Protein AF-A0A1I2QJF4-F1 (afdb_monomer_lite)

Radius of gyration: 24.38 Å; chains: 1; bounding box: 51×22×62 Å

Secondary structure (DSSP, 8-state):
-PPPPHHHHHHHHHHHHHHHHHHHHHHHHHHHHHHHHHHHHHHHHHHHHHHHHHTT--HHHHHHHHHH-HHHHHT--

Structure (mmCIF, N/CA/C/O backbone):
data_AF-A0A1I2QJF4-F1
#
_entry.id   AF-A0A1I2QJF4-F1
#
loop_
_atom_site.group_PDB
_atom_site.id
_atom_site.type_symbol
_atom_site.label_atom_id
_atom_site.label_alt_id
_atom_site.label_comp_id
_atom_site.label_asym_id
_atom_site.label_entity_id
_atom_site.label_seq_id
_atom_site.pdbx_PDB_ins_code
_atom_site.Cartn_x
_atom_site.Cartn_y
_atom_site.Cartn_z
_atom_site.occupancy
_atom_site.B_iso_or_equiv
_atom_site.auth_seq_id
_atom_site.auth_comp_id
_atom_site.auth_asym_id
_atom_site.auth_atom_id
_atom_site.pdbx_PDB_model_num
ATOM 1 N N . MET A 1 1 ? 32.184 -18.179 -34.746 1.00 56.31 1 MET A N 1
ATOM 2 C CA . MET A 1 1 ? 31.132 -17.352 -34.114 1.00 56.31 1 MET A CA 1
ATOM 3 C C . MET A 1 1 ? 31.002 -16.110 -34.984 1.00 56.31 1 MET A C 1
ATOM 5 O O . MET A 1 1 ? 32.040 -15.595 -35.366 1.00 56.31 1 MET A O 1
ATOM 9 N N . ARG A 1 2 ? 29.804 -15.727 -35.444 1.00 75.38 2 ARG A N 1
ATOM 10 C CA . ARG A 1 2 ? 29.653 -14.550 -36.323 1.00 75.38 2 ARG A CA 1
ATOM 11 C C . ARG A 1 2 ? 29.718 -13.295 -35.453 1.00 75.38 2 ARG A C 1
ATOM 13 O O . ARG A 1 2 ? 28.981 -13.232 -34.471 1.00 75.38 2 ARG A O 1
ATOM 20 N N . ASP A 1 3 ? 30.576 -12.346 -35.803 1.00 82.31 3 ASP A N 1
ATOM 21 C CA . ASP A 1 3 ? 30.696 -11.091 -35.062 1.00 82.31 3 ASP A CA 1
ATOM 22 C C . ASP A 1 3 ? 29.427 -10.247 -35.232 1.00 82.31 3 ASP A C 1
ATOM 24 O O . ASP A 1 3 ? 28.868 -10.140 -36.329 1.00 82.31 3 ASP A O 1
ATOM 28 N N . ILE A 1 4 ? 28.945 -9.677 -34.125 1.00 88.00 4 ILE A N 1
ATOM 29 C CA . ILE A 1 4 ? 27.818 -8.741 -34.126 1.00 88.00 4 ILE A CA 1
ATOM 30 C C . ILE A 1 4 ? 28.235 -7.485 -34.887 1.00 88.00 4 ILE A C 1
ATOM 32 O O . ILE A 1 4 ? 29.279 -6.894 -34.614 1.00 88.00 4 ILE A O 1
ATOM 36 N N . THR A 1 5 ? 27.402 -7.063 -35.836 1.00 95.38 5 THR A N 1
ATOM 37 C CA . THR A 1 5 ? 27.631 -5.801 -36.536 1.00 95.38 5 THR A CA 1
ATOM 38 C C . THR A 1 5 ? 27.312 -4.629 -35.604 1.00 95.38 5 THR A C 1
ATOM 40 O O . THR A 1 5 ? 26.445 -4.751 -34.733 1.00 95.38 5 THR A O 1
ATOM 43 N N . PRO A 1 6 ? 27.944 -3.460 -35.799 1.00 94.75 6 PRO A N 1
ATOM 44 C CA . PRO A 1 6 ? 27.603 -2.263 -35.034 1.00 94.75 6 PRO A CA 1
ATOM 45 C C . PRO A 1 6 ? 26.104 -1.925 -35.081 1.00 94.75 6 PRO A C 1
ATOM 47 O O . PRO A 1 6 ? 25.531 -1.544 -34.067 1.00 94.75 6 PRO A O 1
ATOM 50 N N . GLN A 1 7 ? 25.444 -2.141 -36.225 1.00 94.88 7 GLN A N 1
ATOM 51 C CA . GLN A 1 7 ? 24.003 -1.914 -36.363 1.00 94.88 7 GLN A CA 1
ATOM 52 C C . GLN A 1 7 ? 23.175 -2.857 -35.480 1.00 94.88 7 GLN A C 1
ATOM 54 O O . GLN A 1 7 ? 22.223 -2.428 -34.834 1.00 94.88 7 GLN A O 1
ATOM 59 N N . GLU A 1 8 ? 23.544 -4.136 -35.427 1.00 95.75 8 GLU A N 1
ATOM 60 C CA . GLU A 1 8 ? 22.865 -5.124 -34.586 1.00 95.75 8 GLU A CA 1
ATOM 61 C C . GLU A 1 8 ? 23.059 -4.814 -33.094 1.00 95.75 8 GLU A C 1
ATOM 63 O O . GLU A 1 8 ? 22.133 -4.965 -32.296 1.00 95.75 8 GLU A O 1
ATOM 68 N N . LEU A 1 9 ? 24.240 -4.313 -32.715 1.00 95.75 9 LEU A N 1
ATOM 69 C CA . LEU A 1 9 ? 24.501 -3.844 -31.356 1.00 95.75 9 LEU A CA 1
ATOM 70 C C . LEU A 1 9 ? 23.601 -2.657 -30.985 1.00 95.75 9 LEU A C 1
ATOM 72 O O . LEU A 1 9 ? 22.998 -2.668 -29.912 1.00 95.75 9 LEU A O 1
ATOM 76 N N . MET A 1 10 ? 23.480 -1.667 -31.873 1.00 97.56 10 MET A N 1
ATOM 77 C CA . MET A 1 10 ? 22.616 -0.503 -31.656 1.00 97.56 10 MET A CA 1
ATOM 78 C C . MET A 1 10 ? 21.145 -0.908 -31.528 1.00 97.56 10 MET A C 1
ATOM 80 O O . MET A 1 10 ? 20.485 -0.510 -30.572 1.00 97.56 10 MET A O 1
ATOM 84 N N . ASN A 1 11 ? 20.658 -1.795 -32.399 1.00 97.25 11 ASN A N 1
ATOM 85 C CA . ASN A 1 11 ? 19.284 -2.298 -32.327 1.00 97.25 11 ASN A CA 1
ATOM 86 C C . ASN A 1 11 ? 18.990 -2.984 -30.980 1.00 97.25 11 ASN A C 1
ATOM 88 O O . ASN A 1 11 ? 17.927 -2.786 -30.390 1.00 97.25 11 ASN A O 1
ATOM 92 N N . ARG A 1 12 ? 19.930 -3.789 -30.470 1.00 96.75 12 ARG A N 1
ATOM 93 C CA . ARG A 1 12 ? 19.798 -4.436 -29.154 1.00 96.75 12 ARG A CA 1
ATOM 94 C C . ARG A 1 12 ? 19.800 -3.422 -28.017 1.00 96.75 12 ARG A C 1
ATOM 96 O O . ARG A 1 12 ? 19.032 -3.575 -27.070 1.00 96.75 12 ARG A O 1
ATOM 103 N N . LEU A 1 13 ? 20.641 -2.394 -28.107 1.00 97.19 13 LEU A N 1
ATOM 104 C CA . LEU A 1 13 ? 20.678 -1.323 -27.119 1.00 97.19 13 LEU A CA 1
ATOM 105 C C . LEU A 1 13 ? 19.332 -0.589 -27.058 1.00 97.19 13 LEU A C 1
ATOM 107 O O . LEU A 1 13 ? 18.780 -0.433 -25.969 1.00 97.19 13 LEU A O 1
ATOM 111 N N . ASP A 1 14 ? 18.761 -0.238 -28.208 1.00 98.00 14 ASP A N 1
ATOM 112 C CA . ASP A 1 14 ? 17.457 0.426 -28.292 1.00 98.00 14 ASP A CA 1
ATOM 113 C C . ASP A 1 14 ? 16.332 -0.447 -27.721 1.00 98.00 14 ASP A C 1
ATOM 115 O O . ASP A 1 14 ? 15.476 0.032 -26.971 1.00 98.00 14 ASP A O 1
ATOM 119 N N . GLN A 1 15 ? 16.359 -1.755 -27.999 1.00 98.06 15 GLN A N 1
ATOM 120 C CA . GLN A 1 15 ? 15.415 -2.713 -27.415 1.00 98.06 15 GLN A CA 1
ATOM 121 C C . GLN A 1 15 ? 15.516 -2.758 -25.886 1.00 98.06 15 GLN A C 1
ATOM 123 O O . GLN A 1 15 ? 14.486 -2.741 -25.203 1.00 98.06 15 GLN A O 1
ATOM 128 N N . CYS A 1 16 ? 16.736 -2.781 -25.343 1.00 98.00 16 CYS A N 1
ATOM 129 C CA . CYS A 1 16 ? 16.981 -2.750 -23.903 1.00 98.00 16 CYS A CA 1
ATOM 130 C C . CYS A 1 16 ? 16.491 -1.441 -23.273 1.00 98.00 16 CYS A C 1
ATOM 132 O O . CYS A 1 16 ? 15.791 -1.480 -22.261 1.00 98.00 16 CYS A O 1
ATOM 134 N N . ILE A 1 17 ? 16.790 -0.290 -23.884 1.00 98.19 17 ILE A N 1
ATOM 135 C CA . ILE A 1 17 ? 16.325 1.024 -23.416 1.00 98.19 17 ILE A CA 1
ATOM 136 C C . ILE A 1 17 ? 14.795 1.066 -23.395 1.00 98.19 17 ILE A C 1
ATOM 138 O O . ILE A 1 17 ? 14.197 1.459 -22.391 1.00 98.19 17 ILE A O 1
ATOM 142 N N . ALA A 1 18 ? 14.144 0.599 -24.461 1.00 98.19 18 ALA A N 1
ATOM 143 C CA . ALA A 1 18 ? 12.689 0.557 -24.537 1.00 98.19 18 ALA A CA 1
ATOM 144 C C . ALA A 1 18 ? 12.081 -0.387 -23.485 1.00 98.19 18 ALA A C 1
ATOM 146 O O . ALA A 1 18 ? 11.051 -0.069 -22.886 1.00 98.19 18 ALA A O 1
ATOM 147 N N . ALA A 1 19 ? 12.708 -1.540 -23.233 1.00 98.25 19 ALA A N 1
ATOM 148 C CA . ALA A 1 19 ? 12.278 -2.475 -22.197 1.00 98.25 19 ALA A CA 1
ATOM 149 C C . ALA A 1 19 ? 12.401 -1.874 -20.789 1.00 98.25 19 ALA A C 1
ATOM 151 O O . ALA A 1 19 ? 11.447 -1.953 -20.015 1.00 98.25 19 ALA A O 1
ATOM 152 N N . LEU A 1 20 ? 13.521 -1.211 -20.485 1.00 98.25 20 LEU A N 1
ATOM 153 C CA . LEU A 1 20 ? 13.722 -0.498 -19.220 1.00 98.25 20 LEU A CA 1
ATOM 154 C C . LEU A 1 20 ? 12.718 0.645 -19.050 1.00 98.25 20 LEU A C 1
ATOM 156 O O . LEU A 1 20 ? 12.140 0.799 -17.977 1.00 98.25 20 LEU A O 1
ATOM 160 N N . GLY A 1 21 ? 12.447 1.402 -20.118 1.00 98.38 21 GLY A N 1
ATOM 161 C CA . GLY A 1 21 ? 11.435 2.457 -20.118 1.00 98.38 21 GLY A CA 1
ATOM 162 C C . GLY A 1 21 ? 10.052 1.928 -19.733 1.00 98.38 21 GLY A C 1
ATOM 163 O O . GLY A 1 21 ? 9.420 2.459 -18.820 1.00 98.38 21 GLY A O 1
ATOM 164 N N . ARG A 1 22 ? 9.615 0.822 -20.353 1.00 98.19 22 ARG A N 1
ATOM 165 C CA . ARG A 1 22 ? 8.352 0.153 -19.994 1.00 98.19 22 ARG A CA 1
ATOM 166 C C . ARG A 1 22 ? 8.360 -0.357 -18.554 1.00 98.19 22 ARG A C 1
ATOM 168 O O . ARG A 1 22 ? 7.378 -0.158 -17.840 1.00 98.19 22 ARG A O 1
ATOM 175 N N . GLY A 1 23 ? 9.460 -0.972 -18.120 1.00 98.31 23 GLY A N 1
ATOM 176 C CA . GLY A 1 23 ? 9.629 -1.448 -16.746 1.00 98.31 23 GLY A CA 1
ATOM 177 C C . GLY A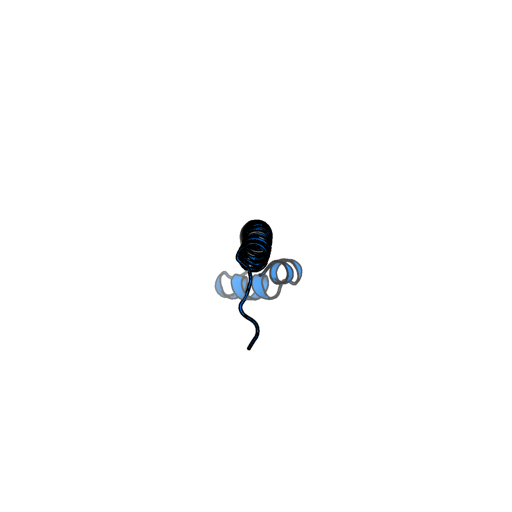 1 23 ? 9.458 -0.327 -15.721 1.00 98.31 23 GLY A C 1
ATOM 178 O O . GLY A 1 23 ? 8.685 -0.469 -14.777 1.00 98.31 23 GLY A O 1
ATOM 179 N N . ASN A 1 24 ? 10.087 0.826 -15.954 1.00 98.50 24 ASN A N 1
ATOM 180 C CA . ASN A 1 24 ? 9.965 1.998 -15.087 1.00 98.50 24 ASN A CA 1
ATOM 181 C C . ASN A 1 24 ? 8.526 2.520 -15.009 1.00 98.50 24 ASN A C 1
ATOM 183 O O . ASN A 1 24 ? 8.053 2.862 -13.924 1.00 98.50 24 ASN A O 1
ATOM 187 N N . THR A 1 25 ? 7.805 2.556 -16.134 1.00 98.25 25 THR A N 1
ATOM 188 C CA . THR A 1 25 ? 6.390 2.949 -16.145 1.00 98.25 25 THR A CA 1
ATOM 189 C C . THR A 1 25 ? 5.537 1.991 -15.316 1.00 98.25 25 THR A C 1
ATOM 191 O O . THR A 1 25 ? 4.741 2.446 -14.497 1.00 98.25 25 THR A O 1
ATOM 194 N N . VAL A 1 26 ? 5.724 0.678 -15.479 1.00 98.50 26 VAL A N 1
ATOM 195 C CA . VAL A 1 26 ? 4.986 -0.337 -14.709 1.00 98.50 26 VAL A CA 1
ATOM 196 C C . VAL A 1 26 ? 5.294 -0.221 -13.217 1.00 98.50 26 VAL A C 1
ATOM 198 O O . VAL A 1 26 ? 4.369 -0.171 -12.411 1.00 98.50 26 VAL A O 1
ATOM 201 N N . LEU A 1 27 ? 6.570 -0.099 -12.840 1.00 98.31 27 LEU A N 1
ATOM 202 C CA . LEU A 1 27 ? 6.982 0.056 -11.443 1.00 98.31 27 LEU A CA 1
ATOM 203 C C . LEU A 1 27 ? 6.383 1.307 -10.800 1.00 98.31 27 LEU A C 1
ATOM 205 O O . LEU A 1 27 ? 5.908 1.245 -9.668 1.00 98.31 27 LEU A O 1
ATOM 209 N N . LYS A 1 28 ? 6.354 2.431 -11.524 1.00 98.25 28 LYS A N 1
ATOM 210 C CA . LYS A 1 28 ? 5.711 3.658 -11.044 1.00 98.25 28 LYS A CA 1
ATOM 211 C C . LYS A 1 28 ? 4.222 3.434 -10.780 1.00 98.25 28 LYS A C 1
ATOM 213 O O . LYS A 1 28 ? 3.733 3.815 -9.720 1.00 98.25 28 LYS A O 1
ATOM 218 N N . THR A 1 29 ? 3.514 2.812 -11.719 1.00 98.12 29 THR A N 1
ATOM 219 C CA . THR A 1 29 ? 2.080 2.522 -11.582 1.00 98.12 29 THR A CA 1
ATOM 220 C C . THR A 1 29 ? 1.807 1.605 -10.394 1.00 98.12 29 THR A C 1
ATOM 222 O O . THR A 1 29 ? 0.974 1.939 -9.554 1.00 98.12 29 THR A O 1
ATOM 225 N N . LEU A 1 30 ? 2.551 0.503 -10.268 1.00 97.62 30 LEU A N 1
ATOM 226 C CA . LEU A 1 30 ? 2.422 -0.429 -9.145 1.00 97.62 30 LEU A CA 1
ATOM 227 C C . LEU A 1 30 ? 2.752 0.240 -7.806 1.00 97.62 30 LEU A C 1
ATOM 229 O O . LEU A 1 30 ? 2.063 0.008 -6.817 1.00 97.62 30 LEU A O 1
ATOM 233 N N . GLY A 1 31 ? 3.765 1.109 -7.770 1.00 97.75 31 GLY A N 1
ATOM 234 C CA . GLY A 1 31 ? 4.113 1.877 -6.576 1.00 97.75 31 GLY A CA 1
ATOM 235 C C . GLY A 1 31 ? 2.986 2.809 -6.127 1.00 97.75 31 GLY A C 1
ATOM 236 O O . GLY A 1 31 ? 2.667 2.857 -4.940 1.00 97.75 31 GLY A O 1
ATOM 237 N N . LEU A 1 32 ? 2.343 3.505 -7.070 1.00 98.12 32 LEU A N 1
ATOM 238 C CA . LEU A 1 32 ? 1.190 4.363 -6.778 1.00 98.12 32 LEU A CA 1
ATOM 239 C C . LEU A 1 32 ? -0.021 3.552 -6.304 1.00 98.12 32 LEU A C 1
ATOM 241 O O . LEU A 1 32 ? -0.662 3.937 -5.330 1.00 98.12 32 LEU A O 1
ATOM 245 N N . GLN A 1 33 ? -0.308 2.422 -6.954 1.00 96.88 33 GLN A N 1
ATOM 246 C CA . GLN A 1 33 ? -1.394 1.522 -6.558 1.00 96.88 33 GLN A CA 1
ATOM 247 C C . GLN A 1 33 ? -1.170 0.967 -5.149 1.00 96.88 33 GLN A C 1
ATOM 249 O O . GLN A 1 33 ? -2.061 1.072 -4.315 1.00 96.88 33 GLN A O 1
ATOM 254 N N . LYS A 1 34 ? 0.041 0.485 -4.843 1.00 96.38 34 LYS A N 1
ATOM 255 C CA . LYS A 1 34 ? 0.408 0.011 -3.502 1.00 96.38 34 LYS A CA 1
ATOM 256 C C . LYS A 1 34 ? 0.217 1.093 -2.442 1.00 96.38 34 LYS A C 1
ATOM 258 O O . LYS A 1 34 ? -0.394 0.837 -1.410 1.00 96.38 34 LYS A O 1
ATOM 263 N N . ALA A 1 35 ? 0.706 2.306 -2.707 1.00 97.06 35 ALA A N 1
ATOM 264 C CA . ALA A 1 35 ? 0.562 3.427 -1.782 1.00 97.06 35 ALA A CA 1
ATOM 265 C C . ALA A 1 35 ? -0.912 3.795 -1.542 1.00 97.06 35 ALA A C 1
ATOM 267 O O . ALA A 1 35 ? -1.296 4.110 -0.415 1.00 97.06 35 ALA A O 1
ATOM 268 N N . GLN A 1 36 ? -1.740 3.734 -2.588 1.00 96.62 36 GLN A N 1
ATOM 269 C CA . GLN A 1 36 ? -3.172 3.989 -2.487 1.00 96.62 36 GLN A CA 1
ATOM 270 C C . GLN A 1 36 ? -3.879 2.895 -1.673 1.00 96.62 36 GLN A C 1
ATOM 272 O O . GLN A 1 36 ? -4.592 3.226 -0.731 1.00 96.62 36 GLN A O 1
ATOM 277 N N . THR A 1 37 ? -3.609 1.614 -1.936 1.00 96.44 37 THR A N 1
ATOM 278 C CA . THR A 1 37 ? -4.180 0.507 -1.152 1.00 96.44 37 THR A CA 1
ATOM 279 C C . THR A 1 37 ? -3.766 0.571 0.322 1.00 96.44 37 THR A C 1
ATOM 281 O O . THR A 1 37 ? -4.613 0.441 1.201 1.00 96.44 37 THR A O 1
ATOM 284 N N . GLU A 1 38 ? -2.493 0.855 0.629 1.00 97.06 38 GLU A N 1
ATOM 285 C CA . GLU A 1 38 ? -2.030 1.026 2.016 1.00 97.06 38 GLU A CA 1
ATOM 286 C C . GLU A 1 38 ? -2.745 2.182 2.731 1.00 97.06 38 GLU A C 1
ATOM 288 O O . GLU A 1 38 ? -3.085 2.079 3.915 1.00 97.06 38 GLU A O 1
ATOM 293 N N . LYS A 1 39 ? -2.968 3.294 2.020 1.00 97.19 39 LYS A N 1
ATOM 294 C CA . LYS A 1 39 ? -3.724 4.438 2.534 1.00 97.19 39 LYS A CA 1
ATOM 295 C C . LYS A 1 39 ? -5.169 4.040 2.828 1.00 97.19 39 LYS A C 1
ATOM 297 O O . LYS A 1 39 ? -5.650 4.327 3.923 1.00 97.19 39 LYS A O 1
ATOM 302 N N . ASP A 1 40 ? -5.835 3.382 1.887 1.00 96.62 40 ASP A N 1
ATOM 303 C CA . ASP A 1 40 ? -7.239 2.990 2.019 1.00 96.62 40 ASP A CA 1
ATOM 304 C C . ASP A 1 40 ? -7.431 1.997 3.168 1.00 96.62 40 ASP A C 1
ATOM 306 O O . ASP A 1 40 ? -8.296 2.208 4.022 1.00 96.62 40 ASP A O 1
ATOM 310 N N . TYR A 1 41 ? -6.548 1.001 3.282 1.00 96.88 41 TYR A N 1
ATOM 311 C CA . TYR A 1 41 ? -6.507 0.084 4.419 1.00 96.88 41 TYR A CA 1
ATOM 312 C C . TYR A 1 41 ? -6.385 0.823 5.755 1.00 96.88 41 TYR A C 1
ATOM 314 O O . TYR A 1 41 ? -7.177 0.589 6.666 1.00 96.88 41 TYR A O 1
ATOM 322 N N . LYS A 1 42 ? -5.430 1.756 5.887 1.00 96.31 42 LYS A N 1
ATOM 323 C CA . LYS A 1 42 ? -5.232 2.513 7.136 1.00 96.31 42 LYS A CA 1
ATOM 324 C C . LYS A 1 42 ? -6.438 3.376 7.494 1.00 96.31 42 LYS A C 1
ATOM 326 O O . LYS A 1 42 ? -6.795 3.460 8.668 1.00 96.31 42 LYS A O 1
ATOM 331 N N . VAL A 1 43 ? -7.066 4.009 6.504 1.00 97.50 43 VAL A N 1
ATOM 332 C CA . VAL A 1 43 ? -8.271 4.820 6.719 1.00 97.50 43 VAL A CA 1
ATOM 333 C C . VAL A 1 43 ? -9.424 3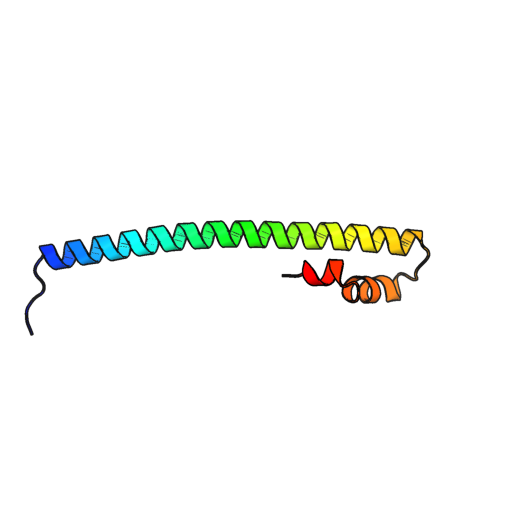.942 7.203 1.00 97.50 43 VAL A C 1
ATOM 335 O O . VAL A 1 43 ? -10.038 4.262 8.220 1.00 97.50 43 VAL A O 1
ATOM 338 N N . ARG A 1 44 ? -9.691 2.817 6.530 1.00 97.62 44 ARG A N 1
ATOM 339 C CA . ARG A 1 44 ? -10.776 1.895 6.900 1.00 97.62 44 ARG A CA 1
ATOM 340 C C . ARG A 1 44 ? -10.531 1.231 8.251 1.00 97.62 44 ARG A C 1
ATOM 342 O O . ARG A 1 44 ? -11.433 1.213 9.083 1.00 97.62 44 ARG A O 1
ATOM 349 N N . GLN A 1 45 ? -9.299 0.806 8.523 1.00 97.12 45 GLN A N 1
ATOM 350 C CA . GLN A 1 45 ? -8.888 0.301 9.832 1.00 97.12 45 GLN A CA 1
ATOM 351 C C . GLN A 1 45 ? -9.163 1.328 10.943 1.00 97.12 45 GLN A C 1
ATOM 353 O O . GLN A 1 45 ? -9.737 0.981 11.971 1.00 97.12 45 GLN A O 1
ATOM 358 N N . ALA A 1 46 ? -8.780 2.594 10.753 1.00 97.50 46 ALA A N 1
ATOM 359 C CA . ALA A 1 46 ? -9.003 3.639 11.751 1.00 97.50 46 ALA A CA 1
ATOM 360 C C . ALA A 1 46 ? -10.497 3.928 11.976 1.00 97.50 46 ALA A C 1
ATOM 362 O O . ALA A 1 46 ? -10.923 4.101 13.119 1.00 97.50 46 ALA A O 1
ATOM 363 N N . GLN A 1 47 ? -11.289 3.949 10.900 1.00 97.81 47 GLN A N 1
ATOM 364 C CA . GLN A 1 47 ? -12.742 4.110 10.974 1.00 97.81 47 GLN A CA 1
ATOM 365 C C . GLN A 1 47 ? -13.395 2.967 11.761 1.00 97.81 47 GLN A C 1
ATOM 367 O O . GLN A 1 47 ? -14.196 3.238 12.655 1.00 97.81 47 GLN A O 1
ATOM 372 N N . GLU A 1 48 ? -13.013 1.715 11.494 1.00 97.81 48 GLU A N 1
ATOM 373 C CA . GLU A 1 48 ? -13.582 0.554 12.186 1.00 97.81 48 GLU A CA 1
ATOM 374 C C . GLU A 1 48 ? -13.173 0.512 13.665 1.00 97.81 48 GLU A C 1
ATOM 376 O O . GLU A 1 48 ? -14.004 0.256 14.532 1.00 97.81 48 GLU A O 1
ATOM 381 N N . ILE A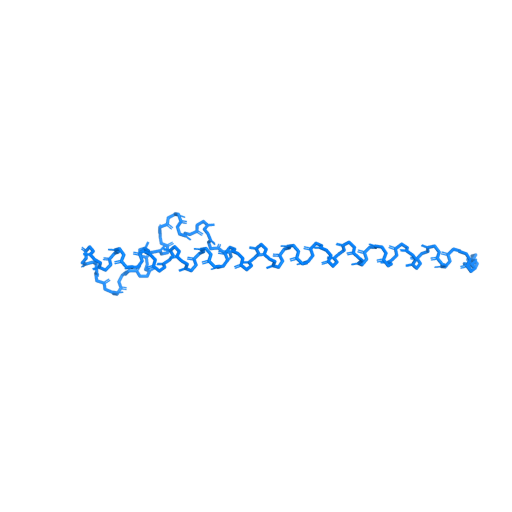 1 49 ? -11.924 0.872 13.990 1.00 97.81 49 ILE A N 1
ATOM 382 C CA . ILE A 1 49 ? -11.482 1.040 15.385 1.00 97.81 49 ILE A CA 1
ATOM 383 C C . ILE A 1 49 ? -12.350 2.075 16.109 1.00 97.81 49 ILE A C 1
ATOM 385 O O . ILE A 1 49 ? -12.767 1.840 17.244 1.00 97.81 49 ILE A O 1
ATOM 389 N N . LEU A 1 50 ? -12.596 3.233 15.486 1.00 97.75 50 LEU A N 1
ATOM 390 C CA . LEU A 1 50 ? -13.374 4.307 16.102 1.00 97.75 50 LEU A CA 1
ATOM 391 C C . LEU A 1 50 ? -14.830 3.886 16.324 1.00 97.75 50 LEU A C 1
ATOM 393 O O . LEU A 1 50 ? -15.372 4.129 17.401 1.00 97.75 50 LEU A O 1
ATOM 397 N N . LYS A 1 51 ? -15.427 3.212 15.338 1.00 98.06 51 LYS A N 1
ATOM 398 C CA . LYS A 1 51 ? -16.770 2.637 15.428 1.00 98.06 51 LYS A CA 1
ATOM 399 C C . LYS A 1 51 ? -16.870 1.635 16.582 1.00 98.06 51 LYS A C 1
ATOM 401 O O . LYS A 1 51 ? -17.689 1.828 17.474 1.00 98.06 51 LYS A O 1
ATOM 406 N N . LEU A 1 52 ? -15.980 0.643 16.640 1.00 98.00 52 LEU A N 1
ATOM 407 C CA . LEU A 1 52 ? -15.988 -0.373 17.699 1.00 98.00 52 LEU A CA 1
ATOM 408 C C . LEU A 1 52 ? -15.780 0.233 19.094 1.00 98.00 52 LEU A C 1
ATOM 410 O O . LEU A 1 52 ? -16.384 -0.233 20.061 1.00 98.00 52 LEU A O 1
ATOM 414 N N . ARG A 1 53 ? -14.962 1.292 19.211 1.00 97.25 53 ARG A N 1
ATOM 415 C CA . ARG A 1 53 ? -14.830 2.057 20.463 1.00 97.25 53 ARG A CA 1
ATOM 416 C C . ARG A 1 53 ? -16.127 2.761 20.849 1.00 97.25 53 ARG A C 1
ATOM 418 O O . ARG A 1 53 ? -16.481 2.738 22.023 1.00 97.25 53 ARG A O 1
ATOM 425 N N . ALA A 1 54 ? -16.816 3.383 19.892 1.00 97.69 54 ALA A N 1
ATOM 426 C CA . ALA A 1 54 ? -18.092 4.055 20.135 1.00 97.69 54 ALA A CA 1
ATOM 427 C C . ALA A 1 54 ? -19.198 3.067 20.548 1.00 97.69 54 ALA A C 1
ATOM 429 O O . ALA A 1 54 ? -20.042 3.402 21.372 1.00 97.69 54 ALA A O 1
ATOM 430 N N . GLU A 1 55 ? -19.144 1.836 20.040 1.00 97.50 55 GLU A N 1
ATOM 431 C CA . GLU A 1 55 ? -20.025 0.724 20.423 1.00 97.50 55 GLU A CA 1
ATOM 432 C C . GLU A 1 55 ? -19.689 0.119 21.803 1.00 97.50 55 GLU A C 1
ATOM 434 O O . GLU A 1 55 ? -20.408 -0.750 22.289 1.00 97.50 55 GLU A O 1
ATOM 439 N N . GLY A 1 56 ? -18.615 0.577 22.459 1.00 97.25 56 GLY A N 1
ATOM 440 C CA . GLY A 1 56 ? -18.240 0.146 23.808 1.00 97.25 56 GLY A CA 1
ATOM 441 C C . GLY A 1 56 ? -17.409 -1.138 23.865 1.00 97.25 56 GLY A C 1
ATOM 442 O O . GLY A 1 56 ? -17.242 -1.705 24.946 1.00 97.25 56 GLY A O 1
ATOM 443 N N . ASN A 1 57 ? -16.858 -1.598 22.736 1.00 97.88 57 ASN A N 1
ATOM 444 C CA . ASN A 1 57 ? -16.002 -2.782 22.729 1.00 97.88 57 ASN A CA 1
ATOM 445 C C . ASN A 1 57 ? -14.723 -2.547 23.560 1.00 97.88 57 ASN A C 1
ATOM 447 O O . ASN A 1 57 ? -14.096 -1.485 23.452 1.00 97.88 57 ASN A O 1
ATOM 451 N N . PRO A 1 58 ? -14.269 -3.537 24.353 1.00 96.88 58 PRO A N 1
ATOM 452 C CA . PRO A 1 58 ? -13.009 -3.442 25.080 1.00 96.88 58 PRO A CA 1
ATOM 453 C C . PRO A 1 58 ? -11.817 -3.230 24.141 1.00 96.88 58 PRO A C 1
ATOM 455 O O . PRO A 1 58 ? -11.626 -3.966 23.175 1.00 96.88 58 PRO A O 1
ATOM 458 N N . VAL A 1 59 ? -10.948 -2.268 24.467 1.00 95.12 59 VAL A N 1
ATOM 459 C CA . VAL A 1 59 ? -9.758 -1.935 23.655 1.00 95.12 59 VAL A CA 1
ATOM 460 C C . VAL A 1 59 ? -8.853 -3.148 23.410 1.00 95.12 59 VAL A C 1
ATOM 462 O O . VAL A 1 59 ? -8.202 -3.220 22.370 1.00 95.12 59 VAL A O 1
ATOM 465 N N . THR A 1 60 ? -8.847 -4.109 24.334 1.00 96.88 60 THR A N 1
ATOM 466 C CA . THR A 1 60 ? -8.060 -5.342 24.253 1.00 96.88 60 THR A CA 1
ATOM 467 C C . THR A 1 60 ? -8.454 -6.251 23.090 1.00 96.88 60 THR A C 1
ATOM 469 O O . THR A 1 60 ? -7.582 -6.958 22.601 1.00 96.88 60 THR A O 1
ATOM 472 N N . ILE A 1 61 ? -9.711 -6.217 22.623 1.00 97.19 61 ILE A N 1
ATOM 473 C CA . ILE A 1 61 ? -10.202 -7.094 21.541 1.00 97.19 61 ILE A CA 1
ATOM 474 C C . ILE A 1 61 ? -10.407 -6.373 20.206 1.00 97.19 61 ILE A C 1
ATOM 476 O O . ILE A 1 61 ? -10.525 -7.019 19.169 1.00 97.19 61 ILE A O 1
ATOM 480 N N . ILE A 1 62 ? -10.437 -5.034 20.195 1.00 97.75 62 ILE A N 1
ATOM 481 C CA . ILE A 1 62 ? -10.757 -4.254 18.987 1.00 97.75 62 ILE A CA 1
ATOM 482 C C . ILE A 1 62 ? -9.822 -4.590 17.823 1.00 97.75 62 ILE A C 1
ATOM 484 O O . ILE A 1 62 ? -10.276 -4.698 16.691 1.00 97.75 62 ILE A O 1
ATOM 488 N N . GLN A 1 63 ? -8.525 -4.777 18.073 1.00 95.69 63 GLN A N 1
ATOM 489 C CA . GLN A 1 63 ? -7.588 -5.118 16.998 1.00 95.69 63 GLN A CA 1
ATOM 490 C C . GLN A 1 63 ? -7.877 -6.482 16.365 1.00 95.69 63 GLN A C 1
ATOM 492 O O . GLN A 1 63 ? -7.678 -6.638 15.162 1.00 95.69 63 GLN A O 1
ATOM 497 N N . ASP A 1 64 ? -8.362 -7.446 17.142 1.00 96.38 64 ASP A N 1
ATOM 498 C CA . ASP A 1 64 ? -8.706 -8.769 16.626 1.00 96.38 64 ASP A CA 1
ATOM 499 C C . ASP A 1 64 ? -10.013 -8.714 15.832 1.00 96.38 64 ASP A C 1
ATOM 501 O O . ASP A 1 64 ? -10.086 -9.270 14.738 1.00 96.38 64 ASP A O 1
ATOM 505 N N . LEU A 1 65 ? -10.995 -7.941 16.309 1.00 97.00 65 LEU A N 1
ATOM 506 C CA . LEU A 1 65 ? -12.244 -7.682 15.587 1.00 97.00 65 LEU A CA 1
ATOM 507 C C . LEU A 1 65 ? -11.997 -6.983 14.244 1.00 97.00 65 LEU A C 1
ATOM 509 O O . LEU A 1 65 ? -12.537 -7.392 13.223 1.00 97.00 65 LEU A O 1
ATOM 513 N N . VAL A 1 66 ? -11.135 -5.965 14.221 1.00 96.88 66 VAL A N 1
ATOM 514 C CA . VAL A 1 66 ? -10.809 -5.221 12.995 1.00 96.88 66 VAL A CA 1
ATOM 515 C C . VAL A 1 66 ? -10.057 -6.092 11.991 1.00 96.88 66 VAL A C 1
ATOM 517 O O . VAL A 1 66 ? -10.295 -5.980 10.795 1.00 96.88 66 VAL A O 1
ATOM 520 N N . LYS A 1 67 ? -9.165 -6.979 12.450 1.00 93.25 67 LYS A N 1
ATOM 521 C CA . LYS A 1 67 ? -8.474 -7.937 11.569 1.00 93.25 67 LYS A CA 1
ATOM 522 C C . LYS A 1 67 ? -9.396 -9.042 11.055 1.00 93.25 67 LYS A C 1
ATOM 524 O O . LYS A 1 67 ? -9.131 -9.571 9.983 1.00 93.25 67 LYS A O 1
ATOM 529 N N . GLY A 1 68 ? -10.417 -9.408 11.831 1.00 94.06 68 GLY A N 1
ATOM 530 C CA . GLY A 1 68 ? -11.438 -10.381 11.444 1.00 94.06 68 GLY A CA 1
ATOM 531 C C . GLY A 1 68 ? -12.545 -9.803 10.557 1.00 94.06 68 GLY A C 1
ATOM 532 O O . GLY A 1 68 ? -13.323 -10.569 10.001 1.00 94.06 68 GLY A O 1
ATOM 533 N N . ASN A 1 69 ? -12.625 -8.478 10.414 1.00 95.81 69 ASN A N 1
ATOM 534 C CA . ASN A 1 69 ? -13.573 -7.822 9.522 1.00 95.81 69 ASN A CA 1
ATOM 535 C C . ASN A 1 69 ? -13.128 -8.012 8.061 1.00 95.81 69 ASN A C 1
ATOM 537 O O . ASN A 1 69 ? -12.074 -7.511 7.666 1.00 95.81 69 ASN A O 1
ATOM 541 N N . GLU A 1 70 ? -13.941 -8.722 7.275 1.00 94.06 70 GLU A N 1
ATOM 542 C CA . GLU A 1 70 ? -13.657 -9.063 5.875 1.00 94.06 70 GLU A CA 1
ATOM 543 C C . GLU A 1 70 ? -13.372 -7.819 5.021 1.00 94.06 70 GLU A C 1
ATOM 545 O O . GLU A 1 70 ? -12.347 -7.774 4.346 1.00 94.06 70 GLU A O 1
ATOM 550 N N . GLU A 1 71 ? -14.180 -6.759 5.138 1.00 92.94 71 GLU A N 1
ATOM 551 C CA . GLU A 1 71 ? -13.993 -5.522 4.364 1.00 92.94 71 GLU A CA 1
ATOM 552 C C . GLU A 1 71 ? -12.654 -4.833 4.665 1.00 92.94 71 GLU A C 1
ATOM 554 O O . GLU A 1 71 ? -12.041 -4.218 3.793 1.00 92.94 71 GLU A O 1
ATOM 559 N N . VAL A 1 72 ? -12.190 -4.893 5.917 1.00 94.25 72 VAL A N 1
ATOM 560 C CA . VAL A 1 72 ? -10.892 -4.321 6.306 1.00 94.25 72 VAL A CA 1
ATOM 561 C C . VAL A 1 72 ? -9.749 -5.245 5.880 1.00 94.25 72 VAL A C 1
ATOM 563 O O . VAL A 1 72 ? -8.694 -4.762 5.462 1.00 94.25 72 VAL A O 1
ATOM 566 N N . ALA A 1 73 ? -9.944 -6.561 5.972 1.00 92.69 73 ALA A N 1
ATOM 567 C CA . ALA A 1 73 ? -8.951 -7.563 5.606 1.00 92.69 73 ALA A CA 1
ATOM 568 C C . ALA A 1 73 ? -8.676 -7.588 4.095 1.00 92.69 73 ALA A C 1
ATOM 570 O O . ALA A 1 73 ? -7.515 -7.691 3.705 1.00 92.69 73 ALA A O 1
ATOM 571 N N . GLU A 1 74 ? -9.702 -7.424 3.257 1.00 93.56 74 GLU A N 1
ATOM 572 C CA . GLU A 1 74 ? -9.580 -7.373 1.792 1.00 93.56 74 GLU A CA 1
ATOM 573 C C . GLU A 1 74 ? -8.724 -6.203 1.296 1.00 93.56 74 GLU A C 1
ATOM 575 O O . GLU A 1 74 ? -8.070 -6.292 0.258 1.00 93.56 74 GLU A O 1
ATOM 580 N N . LEU A 1 75 ? -8.688 -5.105 2.051 1.00 92.44 75 LEU A N 1
ATOM 581 C CA . LEU A 1 75 ? -7.865 -3.942 1.725 1.00 92.44 75 LEU A CA 1
ATOM 582 C C . LEU A 1 75 ? -6.408 -4.111 2.155 1.00 92.44 75 LEU A C 1
ATOM 584 O O . LEU A 1 75 ? -5.557 -3.310 1.764 1.00 92.44 75 LEU A O 1
ATOM 588 N N . ARG A 1 76 ? -6.104 -5.112 2.988 1.00 87.25 76 ARG A N 1
ATOM 589 C CA . ARG A 1 76 ? -4.755 -5.316 3.501 1.00 87.25 76 ARG A CA 1
ATOM 590 C C .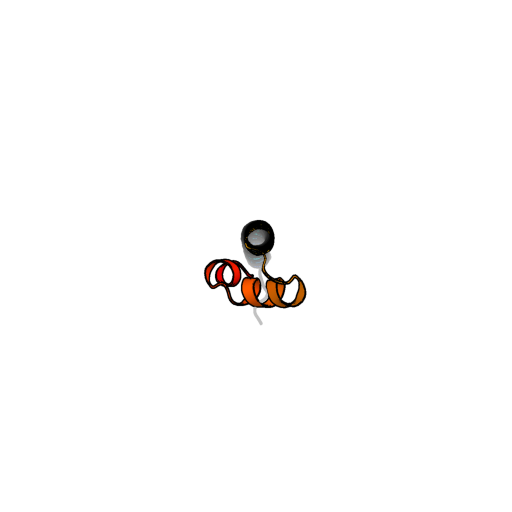 ARG A 1 76 ? -3.870 -5.902 2.405 1.00 87.25 76 ARG A C 1
ATOM 592 O O . ARG A 1 76 ? -4.008 -7.067 2.044 1.00 87.25 76 ARG A O 1
ATOM 599 N N . LEU A 1 77 ? -2.954 -5.066 1.921 1.00 76.88 77 LEU A N 1
ATOM 600 C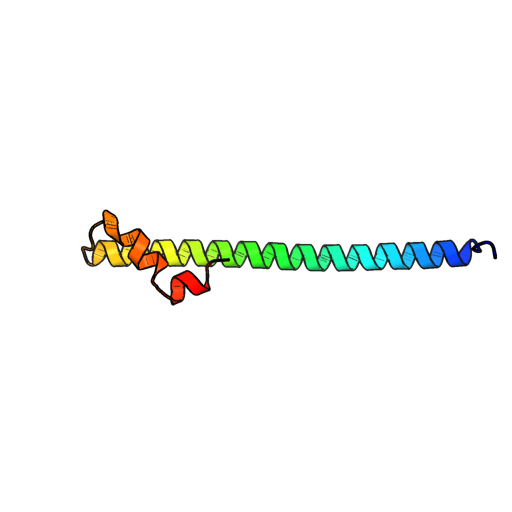 CA . LEU A 1 77 ? -1.922 -5.425 0.950 1.00 76.88 77 LEU A CA 1
ATOM 601 C C . LEU A 1 77 ? -0.855 -6.353 1.548 1.00 76.88 77 LEU A C 1
ATOM 603 O O . LEU A 1 77 ? -0.533 -6.192 2.751 1.00 76.88 77 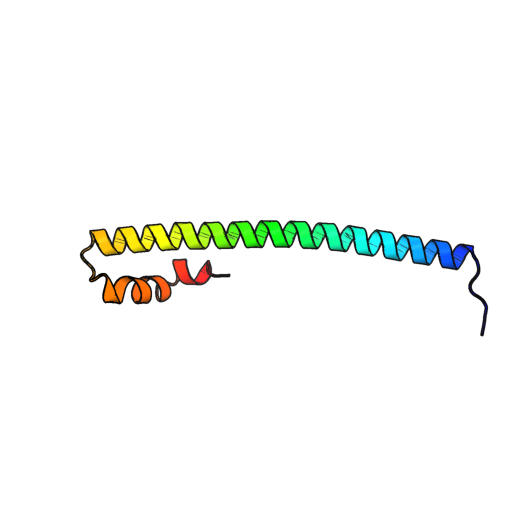LEU A O 1
#

Foldseek 3Di:
DDDQDPVNVVVVVVVVVVVVVVVVVVVVVVVVVVVVLVVVLVVQLVVQLVVCVVVVHDPVCSVVVQCVDPVSVVSDD

Organism: NCBI:txid1529

Sequence (77 aa):
MRDITPQELMNRLDQCIAALGRGNTVLKTLGLQKAQTEKDYKVRQAQEILKLRAEGNPVTIIQDLVKGNEEVAELRL

pLDDT: mean 95.34, std 6.11, range [56.31, 98.5]